Protein AF-A0A967JRT5-F1 (afdb_monomer)

Structure (mmCIF, N/CA/C/O backbone):
data_AF-A0A967JRT5-F1
#
_entry.id   AF-A0A967JRT5-F1
#
loop_
_atom_site.group_PDB
_atom_site.id
_atom_site.type_symbol
_atom_site.label_atom_id
_atom_site.label_alt_id
_atom_site.label_comp_id
_atom_site.label_asym_id
_atom_site.label_entity_id
_atom_site.label_seq_id
_atom_site.pdbx_PDB_ins_code
_atom_site.Cartn_x
_atom_site.Cartn_y
_atom_site.Cartn_z
_atom_site.occupancy
_atom_site.B_iso_or_equiv
_atom_site.auth_seq_id
_atom_site.auth_comp_id
_atom_site.auth_asym_id
_atom_site.auth_atom_id
_atom_site.pdbx_PDB_model_num
ATOM 1 N N . TYR A 1 1 ? -12.279 16.866 5.055 1.00 51.62 1 TYR A N 1
ATOM 2 C CA . TYR A 1 1 ? -11.064 16.838 5.890 1.00 51.62 1 TYR A CA 1
ATOM 3 C C . TYR A 1 1 ? -11.117 15.560 6.710 1.00 51.62 1 TYR A C 1
ATOM 5 O O . TYR A 1 1 ? -12.088 15.387 7.438 1.00 51.62 1 TYR A O 1
ATOM 13 N N . LEU A 1 2 ? -10.175 14.636 6.513 1.00 71.62 2 LEU A N 1
ATOM 14 C CA . LEU A 1 2 ? -10.116 13.374 7.256 1.00 71.62 2 LEU A CA 1
ATOM 15 C C . LEU A 1 2 ? -9.176 13.580 8.445 1.00 71.62 2 LEU A C 1
ATOM 17 O O . LEU A 1 2 ? -7.986 13.818 8.275 1.00 71.62 2 LEU A O 1
ATOM 21 N N . SER A 1 3 ? -9.741 13.604 9.650 1.00 79.12 3 SER A N 1
ATOM 22 C CA . SER A 1 3 ? -9.046 14.055 10.863 1.00 79.12 3 SER A CA 1
ATOM 23 C C . SER A 1 3 ? -8.045 13.047 11.436 1.00 79.12 3 SER A C 1
ATOM 25 O O . SER A 1 3 ? -7.387 13.367 12.420 1.00 79.12 3 SER A O 1
ATOM 27 N N . GLY A 1 4 ? -7.977 11.827 10.895 1.00 80.81 4 GLY A N 1
ATOM 28 C CA . GLY A 1 4 ? -7.099 10.756 11.376 1.00 80.81 4 GLY A CA 1
ATOM 29 C C . GLY A 1 4 ? -5.714 10.734 10.725 1.00 80.81 4 GLY A C 1
ATOM 30 O O . GLY A 1 4 ? -4.899 9.902 11.110 1.00 80.81 4 GLY A O 1
ATOM 31 N N . GLY A 1 5 ? -5.441 11.635 9.775 1.00 92.50 5 GLY A N 1
ATOM 32 C CA . GLY A 1 5 ? -4.180 11.664 9.033 1.00 92.50 5 GLY A CA 1
ATOM 33 C C . GLY A 1 5 ? -4.067 10.530 8.013 1.00 92.50 5 GLY A C 1
ATOM 34 O O . GLY A 1 5 ? -5.068 9.943 7.593 1.00 92.50 5 GLY A O 1
ATOM 35 N N . THR A 1 6 ? -2.839 10.249 7.592 1.00 95.69 6 THR A N 1
ATOM 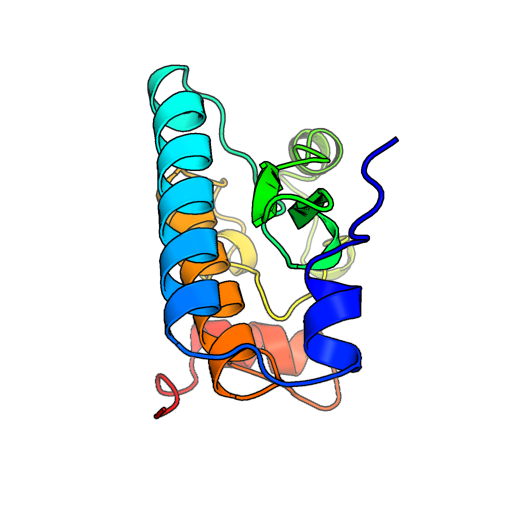36 C CA . THR A 1 6 ? -2.509 9.149 6.682 1.00 95.69 6 THR A CA 1
ATOM 37 C C . THR A 1 6 ? -2.121 7.887 7.454 1.00 95.69 6 THR A C 1
ATOM 39 O O . THR A 1 6 ? -1.751 7.933 8.630 1.00 95.69 6 THR A O 1
ATOM 42 N N . LEU A 1 7 ? -2.138 6.734 6.786 1.00 95.88 7 LEU A N 1
ATOM 43 C CA . LEU A 1 7 ? -1.565 5.511 7.343 1.00 95.88 7 LEU A CA 1
ATOM 44 C C . LEU A 1 7 ? -0.056 5.666 7.595 1.00 95.88 7 LEU A C 1
ATOM 46 O O . LEU A 1 7 ? 0.449 5.110 8.567 1.00 95.88 7 LEU A O 1
ATOM 50 N N . SER A 1 8 ? 0.639 6.467 6.779 1.00 94.88 8 SER A N 1
ATOM 51 C CA . SER A 1 8 ? 2.049 6.808 7.006 1.00 94.88 8 SER A CA 1
ATOM 52 C C . SER A 1 8 ? 2.247 7.497 8.358 1.00 94.88 8 SER A C 1
ATOM 54 O O . SER A 1 8 ? 3.162 7.142 9.096 1.00 94.88 8 SER A O 1
ATOM 56 N N . ASP A 1 9 ? 1.367 8.440 8.712 1.00 94.75 9 ASP A N 1
ATOM 57 C CA . ASP A 1 9 ? 1.419 9.138 10.002 1.00 94.75 9 ASP A CA 1
ATOM 58 C C . ASP A 1 9 ? 1.176 8.176 11.168 1.00 94.75 9 ASP A C 1
ATOM 60 O O . ASP A 1 9 ? 1.799 8.305 12.223 1.00 94.75 9 ASP A O 1
ATOM 64 N N . LEU A 1 10 ? 0.270 7.208 10.983 1.00 93.88 10 LEU A N 1
ATOM 65 C CA . LEU A 1 10 ? -0.032 6.196 11.990 1.00 93.88 10 LEU A CA 1
ATOM 66 C C . LEU A 1 10 ? 1.178 5.290 12.249 1.00 93.88 10 LEU A C 1
ATOM 68 O O . LEU A 1 10 ? 1.572 5.149 13.407 1.00 93.88 10 LEU A O 1
ATOM 72 N N . VAL A 1 11 ? 1.759 4.703 11.195 1.00 94.31 11 VAL A N 1
ATOM 73 C CA . VAL A 1 11 ? 2.889 3.761 11.299 1.00 94.31 11 VAL A CA 1
ATOM 74 C C . VAL A 1 11 ? 4.138 4.452 11.847 1.00 94.31 11 VAL A C 1
ATOM 76 O O . VAL A 1 11 ? 4.801 3.898 12.722 1.00 94.31 11 VAL A O 1
ATOM 79 N N . ALA A 1 12 ? 4.409 5.693 11.425 1.00 93.31 12 ALA A N 1
ATOM 80 C CA . ALA A 1 12 ? 5.538 6.477 11.928 1.00 93.31 12 ALA A CA 1
ATOM 81 C C . ALA A 1 12 ? 5.442 6.780 13.434 1.00 93.31 12 ALA A C 1
ATOM 83 O O . ALA A 1 12 ? 6.461 6.905 14.110 1.00 93.31 12 ALA A O 1
ATOM 84 N N . GLN A 1 13 ? 4.226 6.904 13.976 1.00 93.06 13 GLN A N 1
ATOM 85 C CA . GLN A 1 13 ? 4.018 7.112 15.411 1.00 93.06 13 GLN A CA 1
ATOM 86 C C . GLN A 1 13 ? 4.108 5.808 16.206 1.00 93.06 13 GLN A C 1
ATOM 88 O O . GLN A 1 13 ? 4.624 5.807 17.324 1.00 93.06 13 GLN A O 1
ATOM 93 N N . ARG A 1 14 ? 3.540 4.716 15.677 1.00 93.31 14 ARG A N 1
ATOM 94 C CA . ARG A 1 14 ? 3.534 3.397 16.321 1.00 93.31 14 ARG A CA 1
ATOM 95 C C . ARG A 1 14 ? 3.069 2.298 15.373 1.00 93.31 14 ARG A C 1
ATOM 97 O O . ARG A 1 14 ? 2.213 2.517 14.519 1.00 93.31 14 ARG A O 1
ATOM 104 N N . LEU A 1 15 ? 3.483 1.066 15.665 1.00 95.25 15 LEU A N 1
ATOM 105 C CA . LEU A 1 15 ? 2.877 -0.104 15.038 1.00 95.25 15 LEU A CA 1
ATOM 106 C C . LEU A 1 15 ? 1.396 -0.239 15.442 1.00 95.25 15 LEU A C 1
ATOM 108 O O . LEU A 1 15 ? 1.069 -0.214 16.639 1.00 95.25 15 LEU A O 1
ATOM 112 N N . PRO A 1 16 ? 0.475 -0.371 14.472 1.00 95.19 16 PRO A N 1
ATOM 113 C CA . PRO A 1 16 ? -0.929 -0.618 14.756 1.00 95.19 16 PRO A CA 1
ATOM 114 C C . PRO A 1 16 ? -1.140 -2.016 15.353 1.00 95.19 16 PRO A C 1
ATOM 116 O O . PRO A 1 16 ? -0.490 -2.990 14.991 1.00 95.19 16 PRO A O 1
ATOM 119 N N . GLY A 1 17 ? -2.117 -2.142 16.254 1.00 96.69 17 GLY A N 1
ATOM 120 C CA . GLY A 1 17 ? -2.541 -3.456 16.741 1.00 96.69 17 GLY A CA 1
ATOM 121 C C . GLY A 1 17 ? -3.239 -4.271 15.646 1.00 96.69 17 GLY A C 1
ATOM 122 O O . GLY A 1 17 ? -3.865 -3.706 14.748 1.00 96.69 17 GLY A O 1
ATOM 123 N N . MET A 1 18 ? -3.222 -5.601 15.772 1.00 96.94 18 MET A N 1
ATOM 124 C CA . MET A 1 18 ? -3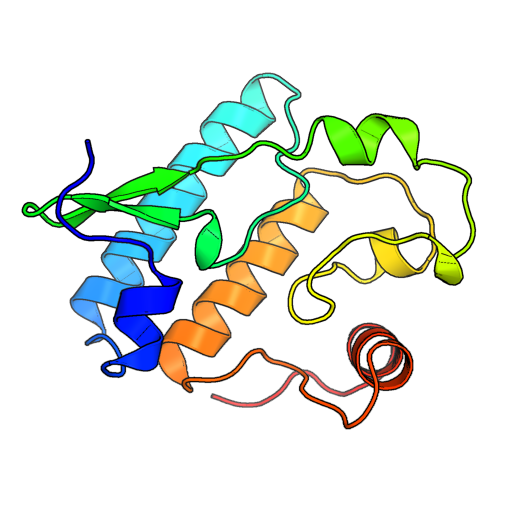.736 -6.532 14.753 1.00 96.94 18 MET A CA 1
ATOM 125 C C . MET A 1 18 ? -5.177 -6.240 14.298 1.00 96.94 18 MET A C 1
ATOM 127 O O . MET A 1 18 ? -5.494 -6.338 13.117 1.00 96.94 18 MET A O 1
ATOM 131 N N . LYS A 1 19 ? -6.057 -5.808 15.212 1.00 96.31 19 LYS A N 1
ATOM 132 C CA . LYS A 1 19 ? -7.431 -5.409 14.863 1.00 96.31 19 LYS A CA 1
ATOM 133 C C . LYS A 1 19 ? -7.460 -4.243 13.867 1.00 96.31 19 LYS A C 1
ATOM 135 O O . LYS A 1 19 ? -8.274 -4.245 12.950 1.00 96.31 19 LYS A O 1
ATOM 140 N N . THR A 1 20 ? -6.584 -3.258 14.052 1.00 95.50 20 THR A N 1
ATOM 141 C CA . THR A 1 20 ? -6.457 -2.114 13.144 1.00 95.50 20 THR A CA 1
ATOM 142 C C . THR A 1 20 ? -5.855 -2.548 11.815 1.00 95.50 20 THR A C 1
ATOM 144 O O . THR A 1 20 ? -6.383 -2.153 10.783 1.00 95.50 20 THR A O 1
ATOM 147 N N . VAL A 1 21 ? -4.825 -3.403 11.833 1.00 97.69 21 VAL A N 1
ATOM 148 C CA . VAL A 1 21 ? -4.218 -3.970 10.615 1.00 97.69 21 VAL A CA 1
ATOM 149 C C . VAL A 1 21 ? -5.271 -4.651 9.747 1.00 97.69 21 VAL A C 1
ATOM 151 O O . VAL A 1 21 ? -5.471 -4.260 8.600 1.00 97.69 21 VAL A O 1
ATOM 154 N N . VAL A 1 22 ? -6.013 -5.604 10.317 1.00 97.88 22 VAL A N 1
ATOM 155 C CA . VAL A 1 22 ? -7.064 -6.336 9.598 1.00 97.88 22 VAL A CA 1
ATOM 156 C C . VAL A 1 22 ? -8.141 -5.386 9.074 1.00 97.88 22 VAL A C 1
ATOM 158 O O . VAL A 1 22 ? -8.537 -5.496 7.917 1.00 97.88 22 VAL A O 1
ATOM 161 N N . ASN A 1 23 ? -8.597 -4.432 9.892 1.00 96.88 23 ASN A N 1
ATOM 162 C CA . ASN A 1 23 ? -9.620 -3.473 9.475 1.00 96.88 23 ASN A CA 1
ATOM 163 C C . ASN A 1 23 ? -9.164 -2.619 8.281 1.00 96.88 23 ASN A C 1
ATOM 165 O O . ASN A 1 23 ? -9.927 -2.427 7.337 1.00 96.88 23 ASN A O 1
ATOM 169 N N . VAL A 1 24 ? -7.922 -2.130 8.308 1.00 97.38 24 VAL A N 1
ATOM 170 C CA . VAL A 1 24 ? -7.377 -1.296 7.232 1.00 97.38 24 VAL A CA 1
ATOM 171 C C . VAL A 1 24 ? -7.220 -2.097 5.947 1.00 97.38 24 VAL A C 1
ATOM 173 O O . VAL A 1 24 ? -7.722 -1.674 4.909 1.00 97.38 24 VAL A O 1
ATOM 176 N N . VAL A 1 25 ? -6.592 -3.273 6.013 1.00 97.94 25 VAL A N 1
ATOM 177 C CA . VAL A 1 25 ? -6.369 -4.116 4.829 1.00 97.94 25 VAL A CA 1
ATOM 178 C C . VAL A 1 25 ? -7.685 -4.550 4.194 1.00 97.94 25 VAL A C 1
ATOM 180 O O . VAL A 1 25 ? -7.812 -4.485 2.976 1.00 97.94 25 VAL A O 1
ATOM 183 N N . MET A 1 26 ? -8.686 -4.932 4.993 1.00 98.38 26 MET A N 1
ATOM 184 C CA . MET A 1 26 ? -10.000 -5.323 4.472 1.00 98.38 26 MET A CA 1
ATOM 185 C C . MET A 1 26 ? -10.701 -4.173 3.741 1.00 98.38 26 MET A C 1
ATOM 187 O O . MET A 1 26 ? -11.260 -4.381 2.666 1.00 98.38 26 MET A O 1
ATOM 191 N N . GLN A 1 27 ? -10.659 -2.956 4.293 1.00 98.38 27 GLN A N 1
ATOM 192 C CA . GLN A 1 27 ? -11.257 -1.789 3.639 1.00 98.38 27 GLN A CA 1
ATOM 193 C C . GLN A 1 27 ? -10.498 -1.389 2.366 1.00 98.38 27 GLN A C 1
ATOM 195 O O . GLN A 1 27 ? -11.131 -1.073 1.360 1.00 98.38 27 GLN A O 1
ATOM 200 N N . LEU A 1 28 ? -9.161 -1.453 2.371 1.00 98.19 28 LEU A N 1
ATOM 201 C CA . LEU A 1 28 ? -8.351 -1.191 1.176 1.00 98.19 28 LEU A CA 1
ATOM 202 C C . LEU A 1 28 ? -8.591 -2.225 0.079 1.00 98.19 28 LEU A C 1
ATOM 204 O O . LEU A 1 28 ? -8.773 -1.845 -1.074 1.00 98.19 28 LEU A O 1
ATOM 208 N N . ALA A 1 29 ? -8.641 -3.510 0.432 1.00 98.31 29 ALA A N 1
ATOM 209 C CA . ALA A 1 29 ? -8.957 -4.578 -0.507 1.00 98.31 29 ALA A CA 1
ATOM 210 C C . ALA A 1 29 ? -10.336 -4.358 -1.144 1.00 98.31 29 ALA A C 1
ATOM 212 O O . ALA A 1 29 ? -10.451 -4.417 -2.362 1.00 98.31 29 ALA A O 1
ATOM 213 N N . GLY A 1 30 ? -11.355 -4.015 -0.346 1.00 98.31 30 GLY 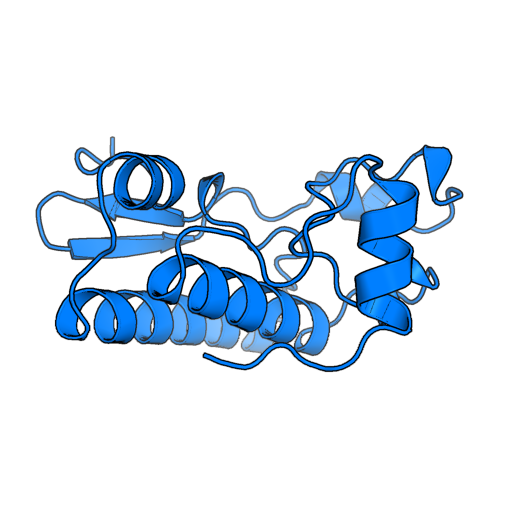A N 1
ATOM 214 C CA . GLY A 1 30 ? -12.688 -3.697 -0.865 1.00 98.31 30 GLY A CA 1
ATOM 215 C C . GLY A 1 30 ? -12.718 -2.459 -1.771 1.00 98.31 30 GLY A C 1
ATOM 216 O O . GLY A 1 30 ? -13.421 -2.451 -2.779 1.00 98.31 30 GLY A O 1
ATOM 217 N N . ALA A 1 31 ? -11.939 -1.419 -1.455 1.00 97.44 31 ALA A N 1
ATOM 218 C CA . ALA A 1 31 ? -11.829 -0.230 -2.300 1.00 97.44 31 ALA A CA 1
ATOM 219 C C . ALA A 1 31 ? -11.143 -0.530 -3.645 1.00 97.44 31 ALA A C 1
ATOM 221 O O . ALA A 1 31 ? -11.587 -0.038 -4.684 1.00 97.44 31 ALA A O 1
ATOM 222 N N . LEU A 1 32 ? -10.083 -1.345 -3.626 1.00 97.81 32 LEU A N 1
ATOM 223 C CA . LEU A 1 32 ? -9.381 -1.790 -4.830 1.00 97.81 32 LEU A CA 1
ATOM 224 C C . LEU A 1 32 ? -10.265 -2.687 -5.695 1.00 97.81 32 LEU A C 1
ATOM 226 O O . LEU A 1 32 ? -10.398 -2.414 -6.882 1.00 97.81 32 LEU A O 1
ATOM 230 N N . ASP A 1 33 ? -10.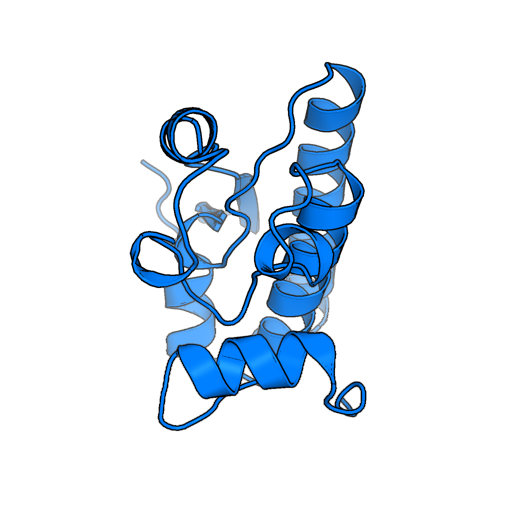930 -3.676 -5.098 1.00 98.06 33 ASP A N 1
ATOM 231 C CA . ASP A 1 33 ? -11.852 -4.580 -5.792 1.00 98.06 33 ASP A CA 1
ATOM 232 C C . ASP A 1 33 ? -12.955 -3.792 -6.518 1.00 98.06 33 ASP A C 1
ATOM 234 O O . ASP A 1 33 ? -13.140 -3.917 -7.730 1.00 98.06 33 ASP A O 1
ATOM 238 N N . HIS A 1 34 ? -13.582 -2.839 -5.820 1.00 97.12 34 HIS A N 1
ATOM 239 C CA . HIS A 1 34 ? -14.586 -1.952 -6.408 1.00 97.12 34 HIS A CA 1
ATOM 240 C C . HIS A 1 34 ? -14.065 -1.132 -7.604 1.00 97.12 34 HIS A C 1
ATOM 242 O O . HIS A 1 34 ? -14.804 -0.885 -8.565 1.00 97.12 34 HIS A O 1
ATOM 248 N N . ALA A 1 35 ? -12.810 -0.675 -7.555 1.00 95.69 35 ALA A N 1
ATOM 249 C CA . ALA A 1 35 ? -12.178 0.046 -8.657 1.00 95.69 35 ALA A CA 1
ATOM 250 C C . ALA A 1 35 ? -11.842 -0.894 -9.829 1.00 95.69 35 ALA A C 1
ATOM 252 O O . ALA A 1 35 ? -12.124 -0.568 -10.988 1.00 95.69 35 ALA A O 1
ATOM 253 N N . HIS A 1 36 ? -11.306 -2.080 -9.533 1.00 96.69 36 HIS A N 1
ATOM 254 C CA . HIS A 1 36 ? -10.925 -3.096 -10.514 1.00 96.69 36 HIS A CA 1
ATOM 255 C C . HIS A 1 36 ? -12.130 -3.614 -11.303 1.00 96.69 36 HIS A C 1
ATOM 257 O O . HIS A 1 36 ? -12.035 -3.728 -12.524 1.00 96.69 36 HIS A O 1
ATOM 263 N N . GLU A 1 37 ? -13.288 -3.804 -10.662 1.00 97.44 37 GLU A N 1
ATOM 264 C CA . GLU A 1 37 ? -14.563 -4.128 -11.330 1.00 97.44 37 GLU A CA 1
ATOM 265 C C . GLU A 1 37 ? -14.959 -3.112 -12.416 1.00 97.44 37 GLU A C 1
ATOM 267 O O . GLU A 1 37 ? -15.685 -3.435 -13.356 1.00 97.44 37 GLU A O 1
ATOM 272 N N . ARG A 1 38 ? -14.487 -1.865 -12.298 1.00 95.69 38 ARG A N 1
ATOM 273 C CA . ARG A 1 38 ? -14.745 -0.764 -13.242 1.00 95.69 38 ARG A CA 1
ATOM 274 C C . ARG A 1 38 ? -13.596 -0.549 -14.226 1.00 95.69 38 ARG A C 1
ATOM 276 O O . ARG A 1 38 ? -13.601 0.435 -14.962 1.00 95.69 38 ARG A O 1
ATOM 283 N N . GLY A 1 39 ? -12.611 -1.447 -14.242 1.00 92.38 39 GLY A N 1
ATOM 284 C CA . GLY A 1 39 ? -11.422 -1.349 -15.088 1.00 92.38 39 GLY A CA 1
ATOM 285 C C . GLY A 1 39 ? -10.434 -0.264 -14.650 1.00 92.38 39 GLY A C 1
ATOM 286 O O . GLY A 1 39 ? -9.583 0.142 -15.442 1.00 92.38 39 GLY A O 1
ATOM 287 N N . ILE A 1 40 ? -10.537 0.229 -13.412 1.00 93.06 40 ILE A N 1
ATOM 288 C CA . ILE A 1 40 ? -9.666 1.279 -12.876 1.00 93.06 40 ILE A CA 1
ATOM 289 C C . ILE A 1 40 ? -8.582 0.628 -12.019 1.00 93.06 40 ILE A C 1
ATOM 291 O O . ILE A 1 40 ? -8.881 0.064 -10.977 1.00 93.06 40 ILE A O 1
ATOM 295 N N . VAL A 1 41 ? -7.319 0.758 -12.429 1.00 92.62 41 VAL A N 1
ATOM 296 C CA . VAL A 1 41 ? -6.143 0.369 -11.628 1.00 92.62 41 VAL A CA 1
ATOM 297 C C . VAL A 1 41 ? -5.637 1.599 -10.873 1.00 92.62 41 VAL A C 1
ATOM 299 O O . VAL A 1 41 ? -5.473 2.657 -11.488 1.00 92.62 41 VAL A O 1
ATOM 302 N N . HIS A 1 42 ? -5.373 1.475 -9.572 1.00 93.62 42 HIS A N 1
ATOM 303 C CA . HIS A 1 42 ? -4.937 2.579 -8.715 1.00 93.62 42 HIS A CA 1
ATOM 304 C C . HIS A 1 42 ? -3.508 3.033 -9.030 1.00 93.62 42 HIS A C 1
ATOM 306 O O . HIS A 1 42 ? -3.248 4.231 -9.157 1.00 93.62 42 HIS A O 1
ATOM 312 N N . ARG A 1 43 ? -2.583 2.079 -9.202 1.00 91.75 43 ARG A N 1
ATOM 313 C CA . ARG A 1 43 ? -1.175 2.252 -9.611 1.00 91.75 43 ARG A CA 1
ATOM 314 C C . ARG A 1 43 ? -0.246 2.909 -8.601 1.00 91.75 43 ARG A C 1
ATOM 316 O O . ARG A 1 43 ? 0.956 2.892 -8.839 1.00 91.75 43 ARG A O 1
ATOM 323 N N . ASP A 1 44 ? -0.754 3.507 -7.525 1.00 90.69 44 ASP A N 1
ATOM 324 C CA . ASP A 1 44 ? 0.054 4.154 -6.475 1.00 90.69 44 ASP A CA 1
ATOM 325 C C . ASP A 1 44 ? -0.431 3.828 -5.057 1.00 90.69 44 ASP A C 1
ATOM 327 O O . ASP A 1 44 ? -0.642 4.713 -4.234 1.00 90.69 44 ASP A O 1
ATOM 331 N N . VAL A 1 45 ? -0.695 2.550 -4.778 1.00 95.19 45 VAL A N 1
ATOM 332 C CA . VAL A 1 45 ? -1.069 2.116 -3.423 1.00 95.19 45 VAL A CA 1
ATOM 333 C C . VAL A 1 45 ? 0.161 2.206 -2.512 1.00 95.19 45 VAL A C 1
ATOM 335 O O . VAL A 1 45 ? 1.169 1.554 -2.763 1.00 95.19 45 VAL A O 1
ATOM 338 N N . LYS A 1 46 ? 0.083 3.040 -1.472 1.00 94.88 46 LYS A N 1
ATOM 339 C CA . LYS A 1 46 ? 1.120 3.252 -0.446 1.00 94.88 46 LYS A CA 1
ATOM 340 C C . LYS A 1 46 ? 0.514 3.959 0.777 1.00 94.88 46 LYS A C 1
ATOM 342 O O . LYS A 1 46 ? -0.528 4.601 0.622 1.00 94.88 46 LYS A O 1
ATOM 347 N N . PRO A 1 47 ? 1.143 3.936 1.966 1.00 96.44 47 PRO A N 1
ATOM 348 C CA . PRO A 1 47 ? 0.535 4.460 3.193 1.00 96.44 47 PRO A CA 1
ATOM 349 C C . PRO A 1 47 ? 0.172 5.946 3.150 1.00 96.44 47 PRO A C 1
ATOM 351 O O . PRO A 1 47 ? -0.820 6.349 3.752 1.00 96.44 47 PRO A O 1
ATOM 354 N N . SER A 1 48 ? 0.935 6.775 2.431 1.00 94.12 48 SER A N 1
ATOM 355 C CA . SER A 1 48 ? 0.634 8.211 2.310 1.00 94.12 48 SER A CA 1
ATOM 356 C C . SER A 1 48 ? -0.665 8.488 1.546 1.00 94.12 48 SER A C 1
ATOM 358 O O . SER A 1 48 ? -1.263 9.541 1.732 1.00 94.12 48 SER A O 1
ATOM 360 N N . ASN A 1 49 ? -1.106 7.543 0.711 1.00 95.56 49 ASN A N 1
ATOM 361 C CA . ASN A 1 49 ? -2.332 7.640 -0.085 1.00 95.56 49 ASN A CA 1
ATOM 362 C C . ASN A 1 49 ? -3.526 6.968 0.619 1.00 95.56 49 ASN A C 1
ATOM 364 O O . ASN A 1 49 ? -4.636 6.937 0.091 1.00 95.56 49 ASN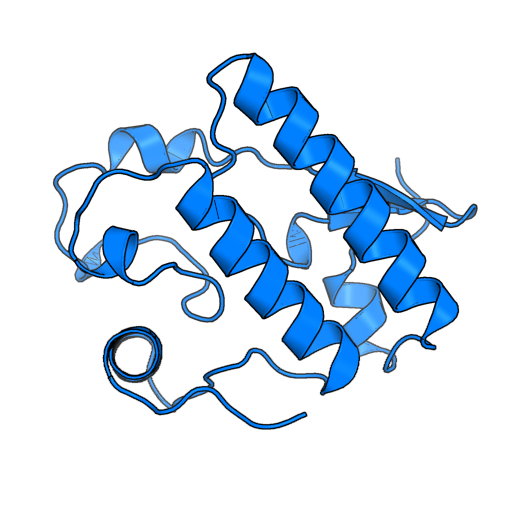 A O 1
ATOM 368 N N . VAL A 1 50 ? -3.311 6.422 1.819 1.00 96.44 50 VAL A N 1
ATOM 369 C CA . VAL A 1 50 ? -4.345 5.806 2.649 1.00 96.44 50 VAL A CA 1
ATOM 370 C C . VAL A 1 50 ? -4.722 6.784 3.750 1.00 96.44 50 VAL A C 1
ATOM 372 O O . VAL A 1 50 ? -3.932 7.048 4.652 1.00 96.44 50 VAL A O 1
ATOM 375 N N . LEU A 1 51 ? -5.934 7.323 3.685 1.00 96.44 51 LEU A N 1
ATOM 376 C CA . LEU A 1 51 ? -6.430 8.322 4.624 1.00 96.44 51 LEU A CA 1
ATOM 377 C C . LEU A 1 51 ? -7.341 7.681 5.668 1.00 96.44 51 LEU A C 1
ATOM 379 O O . LEU A 1 51 ? -8.166 6.823 5.349 1.00 96.44 51 LEU A O 1
ATOM 383 N N . LEU A 1 52 ? -7.217 8.140 6.910 1.00 95.06 52 LEU A N 1
ATOM 384 C CA . LEU A 1 52 ? -7.973 7.646 8.054 1.00 95.06 52 LEU A CA 1
ATOM 385 C C . LEU A 1 52 ? -8.871 8.753 8.612 1.00 95.06 52 LEU A C 1
ATOM 387 O O . LEU A 1 52 ? -8.469 9.914 8.720 1.00 95.06 52 LEU A O 1
ATOM 391 N N . ASP A 1 53 ? -10.088 8.403 9.023 1.00 93.19 53 ASP A N 1
ATOM 392 C CA . ASP A 1 53 ? -10.902 9.280 9.870 1.00 93.19 53 ASP A CA 1
ATOM 393 C C . ASP A 1 53 ? -10.833 8.892 11.355 1.00 93.19 53 ASP A C 1
ATOM 395 O O . ASP A 1 53 ? -10.266 7.871 11.744 1.00 93.19 53 ASP A O 1
ATOM 399 N N . SER A 1 54 ? -11.434 9.718 12.216 1.00 87.31 54 SER A N 1
ATOM 400 C CA . SER A 1 54 ? -11.476 9.482 13.667 1.00 87.31 54 SER A CA 1
ATOM 401 C C . SER A 1 54 ? -12.283 8.248 14.088 1.00 87.31 54 SER A C 1
ATOM 403 O O . SER A 1 54 ? -12.238 7.866 15.256 1.00 87.31 54 SER A O 1
ATOM 405 N N . LYS A 1 55 ? -13.022 7.623 13.166 1.00 87.50 55 LYS A N 1
ATOM 406 C CA . LYS A 1 55 ? -13.830 6.421 13.403 1.00 87.50 55 LYS A CA 1
ATOM 407 C C . LYS A 1 55 ? -13.146 5.150 12.893 1.00 87.50 55 LYS A C 1
ATOM 409 O O . LYS A 1 55 ? -13.696 4.067 13.070 1.00 87.50 55 LYS A O 1
ATOM 414 N N . GLY A 1 56 ? -11.953 5.265 12.305 1.00 84.94 56 GLY A N 1
ATOM 415 C CA . GLY A 1 56 ? -11.218 4.134 11.742 1.00 84.94 56 GLY A CA 1
ATOM 416 C C . GLY A 1 56 ? -11.740 3.678 10.378 1.00 84.94 56 GLY A C 1
ATOM 417 O O . GLY A 1 56 ? -11.504 2.526 10.002 1.00 84.94 56 GLY A O 1
ATOM 418 N N . ASN A 1 57 ? -12.448 4.549 9.650 1.00 93.94 57 ASN A N 1
ATOM 419 C CA . ASN A 1 57 ? -12.738 4.314 8.238 1.00 93.94 57 ASN A CA 1
ATOM 420 C C . ASN A 1 57 ? -11.514 4.666 7.393 1.00 93.94 57 ASN A C 1
ATOM 422 O O . ASN A 1 57 ? -10.764 5.591 7.724 1.00 93.94 57 ASN A O 1
ATOM 426 N N . VAL A 1 58 ? -11.349 3.932 6.299 1.00 96.38 58 VAL A N 1
ATOM 427 C CA . VAL A 1 58 ? -10.211 4.036 5.394 1.00 96.38 58 VAL A CA 1
ATOM 428 C C . VAL A 1 58 ? -10.665 4.524 4.031 1.00 96.38 58 VAL A C 1
ATOM 430 O O . VAL A 1 58 ? -11.639 4.027 3.470 1.00 96.38 58 VAL A O 1
ATOM 433 N N . TYR A 1 59 ? -9.924 5.482 3.487 1.00 95.62 59 TYR A N 1
ATOM 434 C CA . TYR A 1 59 ? -10.173 6.054 2.173 1.00 95.62 59 TYR A CA 1
ATOM 435 C C . TYR A 1 59 ? -8.889 5.980 1.356 1.00 95.62 59 TYR A C 1
ATOM 437 O O . TYR A 1 59 ? -7.847 6.473 1.787 1.00 95.62 59 TYR A O 1
ATOM 445 N N . LEU A 1 60 ? -8.967 5.364 0.179 1.00 94.94 60 LEU A N 1
ATOM 446 C CA . LEU A 1 60 ? -7.866 5.328 -0.775 1.00 94.94 60 LEU A CA 1
ATOM 447 C C . LEU A 1 60 ? -7.933 6.576 -1.666 1.00 94.94 60 LEU A C 1
ATOM 449 O O . LEU A 1 60 ? -8.958 6.833 -2.301 1.00 94.94 60 LEU A O 1
ATOM 453 N N . ALA A 1 61 ? -6.863 7.365 -1.665 1.00 92.19 61 ALA A N 1
ATOM 454 C CA . ALA A 1 61 ? -6.748 8.636 -2.372 1.00 92.19 61 ALA A CA 1
ATOM 455 C C . ALA A 1 61 ? -5.642 8.593 -3.437 1.00 92.19 61 ALA A C 1
ATOM 457 O O . ALA A 1 61 ? -4.835 7.672 -3.465 1.00 92.19 61 ALA A O 1
ATOM 458 N N . ASP A 1 62 ? -5.592 9.622 -4.288 1.00 87.19 62 ASP A N 1
ATOM 459 C CA . ASP A 1 62 ? -4.522 9.832 -5.271 1.00 87.19 62 ASP A CA 1
ATOM 460 C C . ASP A 1 62 ? -4.291 8.642 -6.210 1.00 87.19 62 ASP A C 1
ATOM 462 O O . ASP A 1 62 ? -3.180 8.127 -6.365 1.00 87.19 62 ASP A O 1
ATOM 466 N N . PHE A 1 63 ? -5.362 8.251 -6.909 1.00 84.19 63 PHE A N 1
ATOM 467 C CA . PHE A 1 63 ? -5.257 7.359 -8.061 1.00 84.19 63 PHE A CA 1
ATOM 468 C C . PHE A 1 63 ? -4.198 7.927 -9.002 1.00 84.19 63 PHE A C 1
ATOM 470 O O . PHE A 1 63 ? -4.278 9.094 -9.396 1.00 84.19 63 PHE A O 1
ATOM 477 N N . GLY A 1 64 ? -3.195 7.113 -9.334 1.00 72.38 64 GLY A N 1
ATOM 478 C CA . GLY A 1 64 ? -1.954 7.517 -9.990 1.00 72.38 64 GLY A CA 1
ATOM 479 C C . GLY A 1 64 ? -2.132 7.904 -11.458 1.00 72.38 64 GLY A C 1
ATOM 480 O O . GLY A 1 64 ? -1.455 7.356 -12.325 1.00 72.38 64 GLY A O 1
ATOM 481 N N . ILE A 1 65 ? -3.024 8.853 -11.756 1.00 65.69 65 ILE A N 1
ATOM 482 C CA . ILE A 1 65 ? -3.356 9.321 -13.105 1.00 65.69 65 ILE A CA 1
ATOM 483 C C . ILE A 1 65 ? -2.099 9.846 -13.811 1.00 65.69 65 ILE A C 1
ATOM 485 O O . ILE A 1 65 ? -1.927 9.621 -15.004 1.00 65.69 65 ILE A O 1
ATOM 489 N N . ALA A 1 66 ? -1.159 10.447 -13.077 1.00 57.47 66 ALA A N 1
ATOM 490 C CA . ALA A 1 66 ? 0.129 10.875 -13.624 1.00 57.47 66 ALA A CA 1
ATOM 491 C C . ALA A 1 66 ? 0.988 9.704 -14.156 1.00 57.47 66 ALA A C 1
ATOM 493 O O . ALA A 1 66 ? 1.705 9.867 -15.142 1.00 57.47 66 ALA A O 1
ATOM 494 N N . ARG A 1 67 ? 0.872 8.496 -13.579 1.00 58.22 67 ARG A N 1
ATOM 495 C CA . ARG A 1 67 ? 1.619 7.303 -14.025 1.00 58.22 67 ARG A CA 1
ATOM 496 C C . ARG A 1 67 ? 1.092 6.709 -15.332 1.00 58.22 67 ARG A C 1
ATOM 498 O O . ARG A 1 67 ? 1.815 5.961 -15.981 1.00 58.22 67 ARG A O 1
ATOM 505 N N . LEU A 1 68 ? -0.131 7.046 -15.762 1.00 53.62 68 LEU A N 1
ATOM 506 C CA . LEU A 1 68 ? -0.633 6.678 -17.098 1.00 53.62 68 LEU A CA 1
ATOM 507 C C . LEU A 1 68 ? 0.226 7.274 -18.222 1.00 53.62 68 LEU A C 1
ATOM 509 O O . LEU A 1 68 ? 0.349 6.651 -19.270 1.00 53.62 68 LEU A O 1
ATOM 513 N N . GLN A 1 69 ? 0.827 8.449 -18.005 1.00 47.62 69 GLN A N 1
ATOM 514 C CA . GLN A 1 69 ? 1.621 9.145 -19.022 1.00 47.62 69 GLN A CA 1
ATOM 515 C C . GLN A 1 69 ? 3.073 8.654 -19.116 1.00 47.62 69 GLN A C 1
ATOM 517 O O . GLN A 1 69 ? 3.735 8.924 -20.112 1.00 47.62 69 GLN A O 1
ATOM 522 N N . GLN A 1 70 ? 3.571 7.930 -18.107 1.00 50.69 70 GLN A N 1
ATOM 523 C CA . GLN A 1 70 ? 4.960 7.456 -18.053 1.00 50.69 70 GLN A CA 1
ATOM 524 C C . GLN A 1 70 ? 5.166 6.046 -18.629 1.00 50.69 70 GLN A C 1
ATOM 526 O O . GLN A 1 70 ? 6.296 5.560 -18.646 1.00 50.69 70 GLN A O 1
ATOM 531 N N . ALA A 1 71 ? 4.108 5.391 -19.125 1.00 47.03 71 ALA A N 1
ATOM 532 C CA . ALA A 1 71 ? 4.214 4.115 -19.831 1.00 47.03 71 ALA A CA 1
ATOM 533 C C . ALA A 1 71 ? 5.097 4.284 -21.086 1.00 47.03 71 ALA A C 1
ATOM 535 O O . ALA A 1 71 ? 4.634 4.766 -22.117 1.00 47.03 71 ALA A O 1
ATOM 536 N N . GLY A 1 72 ? 6.383 3.936 -20.969 1.00 46.88 72 GLY A N 1
ATOM 537 C CA . GLY A 1 72 ? 7.387 4.064 -22.032 1.00 4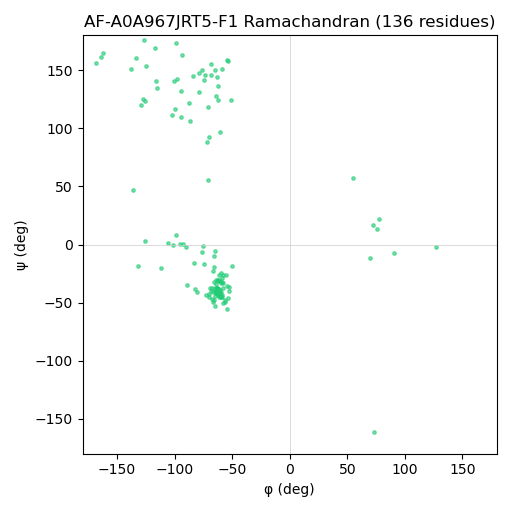6.88 72 GLY A CA 1
ATOM 538 C C . GLY A 1 72 ? 8.667 4.827 -21.663 1.00 46.88 72 GLY A C 1
ATOM 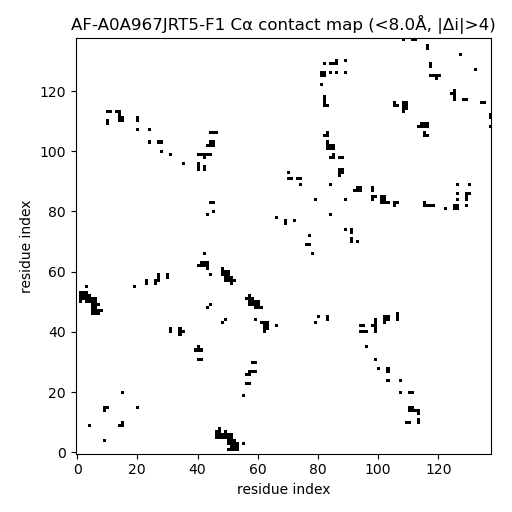539 O O . GLY A 1 72 ? 9.554 4.917 -22.507 1.00 46.88 72 GLY A O 1
ATOM 540 N N . GLN A 1 73 ? 8.797 5.366 -20.444 1.00 44.34 73 GLN A N 1
ATOM 541 C CA . GLN A 1 73 ? 10.057 5.957 -19.967 1.00 44.34 73 GLN A CA 1
ATOM 542 C C . GLN A 1 73 ? 10.845 4.957 -19.108 1.00 44.34 73 GLN A C 1
ATOM 544 O O . GLN A 1 73 ? 10.261 4.170 -18.364 1.00 44.34 73 GLN A O 1
ATOM 549 N N . SER A 1 74 ? 12.173 4.968 -19.255 1.00 45.91 74 SER A N 1
ATOM 550 C CA . SER A 1 74 ? 13.130 4.158 -18.493 1.00 45.91 74 SER A CA 1
ATOM 551 C C . SER A 1 74 ? 12.954 4.336 -16.977 1.00 45.91 74 SER A C 1
ATOM 553 O O . SER A 1 74 ? 12.433 5.351 -16.516 1.00 45.91 74 SER A O 1
ATOM 555 N N . ALA A 1 75 ? 13.427 3.358 -16.193 1.00 47.72 75 ALA A N 1
ATOM 556 C CA . ALA A 1 75 ? 13.377 3.345 -14.723 1.00 47.72 75 ALA A CA 1
ATOM 557 C C . ALA A 1 75 ? 13.911 4.630 -14.046 1.00 47.72 75 ALA A C 1
ATOM 559 O O . ALA A 1 75 ? 13.559 4.917 -12.907 1.00 47.72 75 ALA A O 1
ATOM 560 N N . GLU A 1 76 ? 14.693 5.437 -14.766 1.00 42.97 76 GLU A N 1
ATOM 561 C CA . GLU A 1 76 ? 15.200 6.755 -14.359 1.00 42.97 76 GLU A CA 1
ATOM 562 C C . GLU A 1 76 ? 14.096 7.822 -14.192 1.00 42.97 76 GLU A C 1
ATOM 564 O O . GLU A 1 76 ? 14.307 8.825 -13.515 1.00 42.97 76 GLU A O 1
ATOM 569 N N . GLY A 1 77 ? 12.913 7.617 -14.786 1.00 41.41 77 GLY A N 1
ATOM 570 C CA . GLY A 1 77 ? 11.761 8.523 -14.704 1.00 41.41 77 GLY A CA 1
ATOM 571 C C . GLY A 1 77 ? 10.627 8.041 -13.797 1.00 41.41 77 GLY A C 1
ATOM 572 O O . GLY A 1 77 ? 9.604 8.724 -13.710 1.00 41.41 77 GLY A O 1
ATOM 573 N N . LEU A 1 78 ? 10.771 6.881 -13.142 1.00 52.19 78 LEU A N 1
ATOM 574 C CA . LEU A 1 78 ? 9.720 6.269 -12.325 1.00 52.19 78 LEU A CA 1
ATOM 575 C C . LEU A 1 78 ? 9.525 7.072 -11.030 1.00 52.19 78 LEU A C 1
ATOM 577 O O . LEU A 1 78 ? 10.132 6.817 -9.993 1.00 52.19 78 LEU A O 1
ATOM 581 N N . VAL A 1 79 ? 8.652 8.078 -11.103 1.00 47.88 79 VAL A N 1
ATOM 582 C CA . VAL A 1 79 ? 8.212 8.870 -9.952 1.00 47.88 79 VAL A CA 1
ATOM 583 C C . VAL A 1 79 ? 7.334 7.973 -9.075 1.00 47.88 79 VAL A C 1
ATOM 585 O O . VAL A 1 79 ? 6.119 7.828 -9.263 1.00 47.88 79 VAL A O 1
ATOM 588 N N . GLY A 1 80 ? 7.964 7.321 -8.104 1.00 57.28 80 GLY A N 1
ATOM 589 C CA . GLY A 1 80 ? 7.292 6.485 -7.125 1.00 57.28 80 GLY A CA 1
ATOM 590 C C . GLY A 1 80 ? 8.133 6.213 -5.893 1.00 57.28 80 GLY A C 1
ATOM 591 O O . GLY A 1 80 ? 9.333 6.463 -5.865 1.00 57.28 80 GLY A O 1
ATOM 592 N N . THR A 1 81 ? 7.472 5.728 -4.847 1.00 73.50 81 THR A N 1
ATOM 593 C CA . THR A 1 81 ? 8.137 5.272 -3.628 1.00 73.50 81 THR A CA 1
ATOM 594 C C . THR A 1 81 ? 8.520 3.806 -3.859 1.00 73.50 81 THR A C 1
ATOM 596 O O . THR A 1 81 ? 7.619 2.967 -3.900 1.00 73.50 81 THR A O 1
ATOM 599 N N . PRO A 1 82 ? 9.810 3.478 -4.072 1.00 87.06 82 PRO A N 1
ATOM 600 C CA . PRO A 1 82 ? 10.235 2.186 -4.621 1.00 87.06 82 PRO A CA 1
ATOM 601 C C . PRO A 1 82 ? 9.778 0.977 -3.796 1.00 87.06 82 PRO A C 1
ATOM 603 O O . PRO A 1 82 ? 9.547 -0.074 -4.378 1.00 87.06 82 PRO A O 1
ATOM 606 N N . GLY A 1 83 ? 9.558 1.148 -2.487 1.00 92.31 83 GLY A N 1
ATOM 607 C CA . GLY A 1 83 ? 9.159 0.082 -1.558 1.00 92.31 83 GLY A CA 1
ATOM 608 C C . GLY A 1 83 ? 7.783 -0.564 -1.792 1.00 92.31 83 GLY A C 1
ATOM 609 O O . GLY A 1 83 ? 7.454 -1.523 -1.098 1.00 92.31 83 GLY A O 1
ATOM 610 N N . TYR A 1 84 ? 6.975 -0.066 -2.737 1.00 94.88 84 TYR A N 1
ATOM 611 C CA . TYR A 1 84 ? 5.630 -0.599 -3.027 1.00 94.88 84 TYR A CA 1
ATOM 612 C C . TYR A 1 84 ? 5.425 -0.980 -4.499 1.00 94.88 84 TYR A C 1
ATOM 614 O O . TYR A 1 84 ? 4.316 -1.341 -4.890 1.00 94.88 84 TYR A O 1
ATOM 622 N N . LEU A 1 85 ? 6.457 -0.870 -5.342 1.00 92.25 85 LEU A N 1
ATOM 623 C CA . LEU A 1 85 ? 6.318 -1.143 -6.771 1.00 92.25 85 LEU A CA 1
ATOM 624 C C . LEU A 1 85 ? 6.324 -2.644 -7.058 1.00 92.25 85 LEU A C 1
ATOM 626 O O . LEU A 1 85 ? 7.195 -3.380 -6.600 1.00 92.25 85 LEU A O 1
ATOM 630 N N . ALA A 1 86 ? 5.350 -3.081 -7.856 1.00 93.00 86 ALA A N 1
ATOM 631 C CA . ALA A 1 86 ? 5.234 -4.475 -8.256 1.00 93.00 86 ALA A CA 1
ATOM 632 C C . ALA A 1 86 ? 6.302 -4.857 -9.303 1.00 93.00 86 ALA A C 1
ATOM 634 O O . ALA A 1 86 ? 6.645 -4.020 -10.146 1.00 93.00 86 ALA A O 1
ATOM 635 N N . PRO A 1 87 ? 6.816 -6.103 -9.297 1.00 93.62 87 PRO A N 1
ATOM 636 C CA . PRO A 1 87 ? 7.879 -6.555 -10.198 1.00 93.62 87 PRO A CA 1
ATOM 637 C C . PRO A 1 87 ? 7.604 -6.299 -11.683 1.00 93.62 87 PRO A C 1
ATOM 639 O O . PRO A 1 87 ? 8.504 -5.902 -12.418 1.00 93.62 87 PRO A O 1
ATOM 642 N N . GLU A 1 88 ? 6.366 -6.498 -12.126 1.00 91.19 88 GLU A N 1
ATOM 643 C CA . GLU A 1 88 ? 5.933 -6.253 -13.500 1.00 91.19 88 GLU A CA 1
ATOM 644 C C . GLU A 1 88 ? 6.061 -4.766 -13.881 1.00 91.19 88 GLU A C 1
ATOM 646 O O . GLU A 1 88 ? 6.589 -4.445 -14.942 1.00 91.19 88 GLU A O 1
ATOM 651 N N . ILE A 1 89 ? 5.732 -3.840 -12.972 1.00 88.75 89 ILE A N 1
ATOM 652 C CA . ILE A 1 89 ? 5.897 -2.393 -13.197 1.00 88.75 89 ILE A CA 1
ATOM 653 C C . ILE A 1 89 ? 7.371 -2.035 -13.361 1.00 88.75 89 ILE A C 1
ATOM 655 O O . ILE A 1 89 ? 7.733 -1.247 -14.232 1.00 88.75 89 ILE A O 1
ATOM 659 N N . ILE A 1 90 ? 8.230 -2.628 -12.529 1.00 89.69 90 ILE A N 1
ATOM 660 C CA . ILE A 1 90 ? 9.679 -2.393 -12.554 1.00 89.69 90 ILE A CA 1
ATOM 661 C C . ILE A 1 90 ? 10.280 -2.886 -13.877 1.00 89.69 90 ILE A C 1
ATOM 663 O O . ILE A 1 90 ? 11.188 -2.260 -14.419 1.00 89.69 90 ILE A O 1
ATOM 667 N N . ARG A 1 91 ? 9.737 -3.973 -14.438 1.00 87.50 91 ARG A N 1
ATOM 668 C CA . ARG A 1 91 ? 10.104 -4.501 -15.763 1.00 87.50 91 ARG A CA 1
ATOM 669 C C . ARG A 1 91 ? 9.536 -3.683 -16.929 1.00 87.50 91 ARG A C 1
ATOM 671 O O . ARG A 1 91 ? 9.808 -4.011 -18.082 1.00 87.50 91 ARG A O 1
ATOM 678 N N . GLY A 1 92 ? 8.768 -2.628 -16.655 1.00 82.75 92 GLY A N 1
ATOM 679 C CA . GLY A 1 92 ? 8.095 -1.825 -17.675 1.00 82.75 92 GLY A CA 1
ATOM 680 C C . GLY A 1 92 ? 6.854 -2.501 -18.260 1.00 82.75 92 GLY A C 1
ATOM 681 O O . GLY A 1 92 ? 6.338 -2.060 -19.288 1.00 82.75 92 GLY A O 1
ATOM 682 N N . GLU A 1 93 ? 6.362 -3.561 -17.621 1.00 83.88 93 GLU A N 1
ATOM 683 C CA . GLU A 1 93 ? 5.076 -4.162 -17.944 1.00 83.88 93 GLU A CA 1
ATOM 684 C C . GLU A 1 93 ? 3.965 -3.236 -17.412 1.00 83.88 93 GLU A C 1
ATOM 686 O O . GLU A 1 93 ? 4.089 -2.589 -16.368 1.00 83.88 93 GLU A O 1
ATOM 691 N N . GLY A 1 94 ? 2.879 -3.095 -18.172 1.00 83.00 94 GLY A N 1
ATOM 692 C CA . GLY A 1 94 ? 1.792 -2.189 -17.805 1.00 83.00 94 GLY A CA 1
ATOM 693 C C . GLY A 1 94 ? 1.118 -2.594 -16.491 1.00 83.00 94 GLY A C 1
ATOM 694 O O . GLY A 1 94 ? 0.919 -3.776 -16.227 1.00 83.00 94 GLY A O 1
ATOM 695 N N . ALA A 1 95 ? 0.708 -1.607 -15.691 1.00 88.44 95 ALA A N 1
ATOM 696 C CA . ALA A 1 95 ? 0.028 -1.863 -14.424 1.00 88.44 95 ALA A CA 1
ATOM 697 C C . ALA A 1 95 ? -1.306 -2.594 -14.589 1.00 88.44 95 ALA A C 1
ATOM 699 O O . ALA A 1 95 ? -2.136 -2.212 -15.419 1.00 88.44 95 ALA A O 1
ATOM 700 N N . THR A 1 96 ? -1.533 -3.584 -13.728 1.00 92.31 96 THR A N 1
ATOM 701 C CA . THR A 1 96 ? -2.772 -4.367 -13.665 1.00 92.31 96 THR A CA 1
ATOM 702 C C . THR A 1 96 ? -3.351 -4.365 -12.251 1.00 92.31 96 THR A C 1
ATOM 704 O O . THR A 1 96 ? -2.735 -3.856 -11.315 1.00 92.31 96 THR A O 1
ATOM 707 N N . ALA A 1 97 ? -4.526 -4.976 -12.073 1.00 95.94 97 ALA A N 1
ATOM 708 C CA . ALA A 1 97 ? -5.096 -5.220 -10.748 1.00 95.94 97 ALA A CA 1
ATOM 709 C C . ALA A 1 97 ? -4.124 -5.975 -9.816 1.00 95.94 97 ALA A C 1
ATOM 711 O O . ALA A 1 97 ? -4.049 -5.670 -8.628 1.00 95.94 97 ALA A O 1
ATOM 712 N N . ALA A 1 98 ? -3.321 -6.902 -10.357 1.00 97.00 98 ALA A N 1
ATOM 713 C CA . ALA A 1 98 ? -2.321 -7.639 -9.583 1.00 97.00 98 ALA A CA 1
ATOM 714 C C . ALA A 1 98 ? -1.221 -6.722 -9.018 1.00 97.00 98 ALA A C 1
ATOM 716 O O . ALA A 1 98 ? -0.732 -6.960 -7.914 1.00 97.00 98 ALA A O 1
ATOM 717 N N . SER A 1 99 ? -0.901 -5.632 -9.719 1.00 94.81 99 SER A N 1
ATOM 718 C CA . SER A 1 99 ? 0.086 -4.649 -9.269 1.00 94.81 99 SER A CA 1
ATOM 719 C C . SER A 1 99 ? -0.394 -3.887 -8.030 1.00 94.81 99 SER A C 1
ATOM 721 O O . SER A 1 99 ? 0.388 -3.635 -7.116 1.00 94.81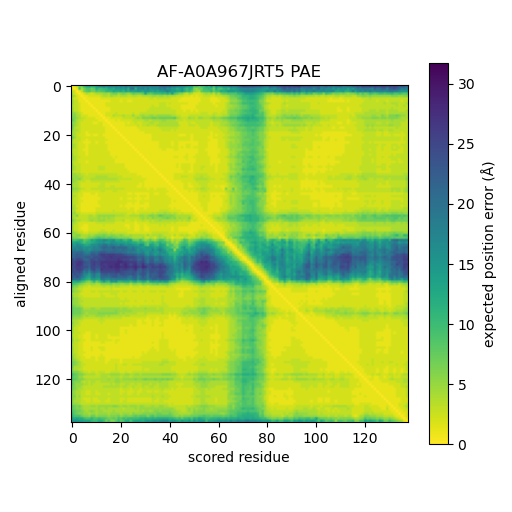 99 SER A O 1
ATOM 723 N N . ASP A 1 100 ? -1.692 -3.570 -7.955 1.00 96.62 100 ASP A N 1
ATOM 724 C CA . ASP A 1 100 ? -2.285 -2.959 -6.758 1.00 96.62 100 ASP A CA 1
ATOM 725 C C . ASP A 1 100 ? -2.336 -3.946 -5.583 1.00 96.62 100 ASP A C 1
ATOM 727 O O . ASP A 1 100 ? -2.094 -3.558 -4.440 1.00 96.62 100 ASP A O 1
ATOM 731 N N . VAL A 1 101 ? -2.611 -5.229 -5.852 1.00 98.12 101 VAL A N 1
ATOM 732 C CA . VAL A 1 101 ? -2.604 -6.290 -4.829 1.00 98.12 101 VAL A CA 1
ATOM 733 C C . VAL A 1 101 ? -1.203 -6.482 -4.247 1.00 98.12 101 VAL A C 1
ATOM 735 O O . VAL A 1 101 ? -1.057 -6.606 -3.031 1.00 98.12 101 VAL A O 1
ATOM 738 N N . TYR A 1 102 ? -0.167 -6.455 -5.089 1.00 97.44 102 TYR A N 1
ATOM 739 C CA . TYR A 1 102 ? 1.222 -6.496 -4.635 1.00 97.44 102 TYR A CA 1
ATOM 740 C C . TYR A 1 102 ? 1.532 -5.336 -3.683 1.00 97.44 102 TYR A C 1
ATOM 742 O O . TYR A 1 102 ? 2.036 -5.540 -2.577 1.00 97.44 102 TYR A O 1
ATOM 750 N N . ALA A 1 103 ? 1.182 -4.117 -4.093 1.00 96.88 103 ALA A N 1
ATOM 751 C CA . ALA A 1 103 ? 1.408 -2.917 -3.303 1.00 96.88 103 ALA A CA 1
ATOM 752 C C . ALA A 1 103 ? 0.616 -2.932 -1.979 1.00 96.88 103 ALA A C 1
ATOM 754 O O . ALA A 1 103 ? 1.152 -2.544 -0.941 1.00 96.88 103 ALA A O 1
ATOM 755 N N . LEU A 1 104 ? -0.614 -3.462 -1.968 1.00 98.19 104 LEU A N 1
ATOM 756 C CA . LEU A 1 104 ? -1.367 -3.715 -0.732 1.00 98.19 104 LEU A CA 1
ATOM 757 C C . LEU A 1 104 ? -0.638 -4.708 0.191 1.00 98.19 104 LEU A C 1
ATOM 759 O O . LEU A 1 104 ? -0.617 -4.508 1.404 1.00 98.19 104 LEU A O 1
ATOM 763 N N . GLY A 1 105 ? -0.012 -5.749 -0.364 1.00 97.94 105 GLY A N 1
ATOM 764 C CA . GLY A 1 105 ? 0.832 -6.680 0.390 1.00 97.94 105 GLY A CA 1
ATOM 765 C C . GLY A 1 105 ? 2.043 -5.996 1.032 1.00 97.94 105 GLY A C 1
ATOM 766 O O . GLY A 1 105 ? 2.338 -6.243 2.200 1.00 97.94 105 GLY A O 1
ATOM 767 N N . ALA A 1 106 ? 2.699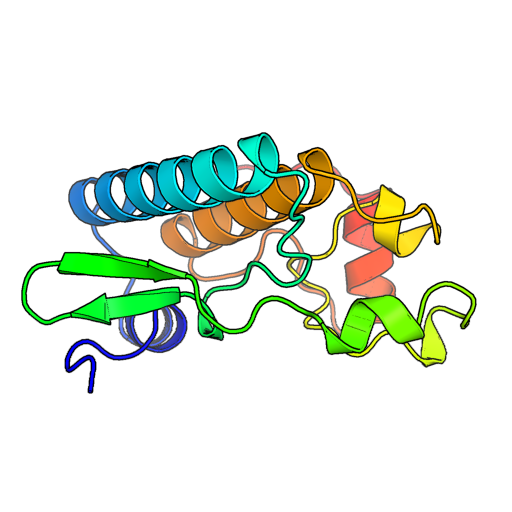 -5.085 0.308 1.00 97.69 106 ALA A N 1
ATOM 768 C CA . ALA A 1 106 ? 3.796 -4.278 0.843 1.00 97.69 106 ALA A CA 1
ATOM 769 C C . ALA A 1 106 ? 3.332 -3.337 1.973 1.00 97.69 106 ALA A C 1
ATOM 771 O O . ALA A 1 106 ? 3.999 -3.251 3.003 1.00 97.69 106 ALA A O 1
ATOM 772 N N . VAL A 1 107 ? 2.158 -2.706 1.831 1.00 97.69 107 VAL A N 1
ATOM 773 C CA . VAL A 1 107 ? 1.532 -1.903 2.899 1.00 97.69 107 VAL A CA 1
ATOM 774 C C . VAL A 1 107 ? 1.218 -2.762 4.126 1.00 97.69 107 VAL A C 1
ATOM 776 O O . VAL A 1 107 ? 1.507 -2.360 5.248 1.00 97.69 107 VAL A O 1
ATOM 779 N N . LEU A 1 108 ? 0.649 -3.958 3.940 1.00 98.06 108 LEU A N 1
ATOM 780 C CA . LEU A 1 108 ? 0.389 -4.888 5.042 1.00 98.06 108 LEU A CA 1
ATOM 781 C C . LEU A 1 108 ? 1.684 -5.269 5.767 1.00 98.06 108 LEU A C 1
ATOM 783 O O . LEU A 1 108 ? 1.716 -5.250 6.995 1.00 98.06 108 LEU A O 1
ATOM 787 N N . TYR A 1 109 ? 2.745 -5.586 5.024 1.00 97.81 109 TYR A N 1
ATOM 788 C CA . TYR A 1 109 ? 4.043 -5.904 5.611 1.00 97.81 109 TYR A CA 1
ATOM 789 C C . TYR A 1 109 ? 4.546 -4.759 6.499 1.00 97.81 109 TYR A C 1
ATOM 791 O O . TYR A 1 109 ? 4.858 -4.981 7.665 1.00 97.81 109 TYR A O 1
ATOM 799 N N . GLU A 1 110 ? 4.535 -3.528 5.995 1.00 97.25 110 GLU A N 1
ATOM 800 C CA . GLU A 1 110 ? 4.963 -2.353 6.758 1.00 97.25 110 GLU A CA 1
ATOM 801 C C . GLU A 1 110 ? 4.087 -2.089 7.984 1.00 97.25 110 GLU A C 1
ATOM 803 O O . GLU A 1 110 ? 4.592 -1.745 9.049 1.00 97.25 110 GLU A O 1
ATOM 808 N N . MET A 1 111 ? 2.775 -2.312 7.896 1.00 97.56 111 MET A N 1
ATOM 809 C CA . MET A 1 111 ? 1.904 -2.205 9.068 1.00 97.56 111 MET A CA 1
ATOM 810 C C . MET A 1 111 ? 2.267 -3.205 10.176 1.00 97.56 111 MET A C 1
ATOM 812 O O . MET A 1 111 ? 1.964 -2.946 11.342 1.00 97.56 111 MET A O 1
ATOM 816 N N . LEU A 1 112 ? 2.873 -4.345 9.831 1.00 97.25 112 LEU A N 1
ATOM 817 C CA . LEU A 1 112 ? 3.282 -5.379 10.783 1.00 97.25 112 LEU A CA 1
ATOM 818 C C . LEU A 1 112 ? 4.697 -5.160 11.325 1.00 97.25 112 LEU A C 1
ATOM 820 O O . LEU A 1 112 ? 4.950 -5.472 12.487 1.00 97.25 112 LEU A O 1
ATOM 824 N N . THR A 1 113 ? 5.607 -4.637 10.504 1.00 96.06 113 THR A N 1
ATOM 825 C CA . THR A 1 113 ? 7.047 -4.583 10.813 1.00 96.06 113 THR A CA 1
ATOM 826 C C . THR A 1 113 ? 7.574 -3.169 11.054 1.00 96.06 113 THR A C 1
ATOM 828 O O . THR A 1 113 ? 8.606 -3.005 11.698 1.00 96.06 113 THR A O 1
ATOM 831 N N . GLY A 1 114 ? 6.857 -2.148 10.583 1.00 95.31 114 GLY A N 1
ATOM 832 C CA . GLY A 1 114 ? 7.235 -0.735 10.647 1.00 95.31 114 GLY A CA 1
ATOM 833 C C . GLY A 1 114 ? 8.027 -0.239 9.442 1.00 95.31 114 GLY A C 1
ATOM 834 O O . GLY A 1 114 ? 8.259 0.962 9.343 1.00 95.31 114 GLY A O 1
ATOM 835 N N . GLU A 1 115 ? 8.422 -1.130 8.530 1.00 94.44 115 GLU A N 1
ATOM 836 C CA . GLU A 1 115 ? 9.175 -0.789 7.321 1.00 94.44 115 GLU A CA 1
ATOM 837 C C . GLU A 1 115 ? 8.650 -1.569 6.102 1.00 94.44 115 GLU A C 1
ATOM 839 O O . GLU A 1 115 ? 8.165 -2.690 6.256 1.00 94.44 115 GLU A O 1
ATOM 844 N N . PRO A 1 116 ? 8.755 -1.029 4.873 1.00 95.31 116 PRO A N 1
ATOM 845 C CA . PRO A 1 116 ? 8.432 -1.765 3.648 1.00 95.31 116 PRO A CA 1
ATOM 846 C C . PRO A 1 116 ? 9.205 -3.094 3.526 1.00 95.31 116 PRO A C 1
ATOM 848 O O . PRO A 1 116 ? 10.278 -3.241 4.114 1.00 95.31 116 PRO A O 1
ATOM 851 N N . PRO A 1 117 ? 8.726 -4.061 2.715 1.00 96.38 117 PRO A N 1
ATOM 852 C CA . PRO A 1 117 ? 9.340 -5.393 2.610 1.00 96.38 117 PRO A CA 1
ATOM 853 C C . PRO A 1 117 ? 10.804 -5.355 2.173 1.00 96.38 117 PRO A C 1
ATOM 855 O O . PRO A 1 117 ? 11.610 -6.185 2.596 1.00 96.38 117 PRO A O 1
ATOM 858 N N . TYR A 1 118 ? 11.165 -4.372 1.351 1.00 95.44 118 TYR A N 1
ATOM 859 C CA . TYR A 1 118 ? 12.529 -4.174 0.903 1.00 95.44 118 TYR A CA 1
ATOM 860 C C . TYR A 1 118 ? 12.938 -2.723 1.130 1.00 95.44 118 TYR A C 1
ATOM 862 O O . TYR A 1 118 ? 12.349 -1.799 0.575 1.00 95.44 118 TYR A O 1
ATOM 870 N N . VAL A 1 119 ? 13.989 -2.540 1.928 1.00 89.81 119 VAL A N 1
ATOM 871 C CA . VAL A 1 119 ? 14.664 -1.257 2.122 1.00 89.81 119 VAL A CA 1
ATOM 872 C C . VAL A 1 119 ? 16.147 -1.455 1.819 1.00 89.81 119 VAL A C 1
ATOM 874 O O . VAL A 1 119 ? 16.814 -2.342 2.371 1.00 89.81 119 VAL A O 1
ATOM 877 N N . ARG A 1 120 ? 16.667 -0.661 0.879 1.00 93.19 120 ARG A N 1
ATOM 878 C CA . ARG A 1 120 ? 18.079 -0.657 0.474 1.00 93.19 120 ARG A CA 1
ATOM 879 C C . ARG A 1 120 ? 18.616 0.776 0.398 1.00 93.19 120 ARG A C 1
ATOM 881 O O . ARG A 1 120 ? 17.825 1.707 0.286 1.00 93.19 120 ARG A O 1
ATOM 888 N N . PRO A 1 121 ? 19.952 0.968 0.436 1.00 91.25 121 PRO A N 1
ATOM 889 C CA . PRO A 1 121 ? 20.555 2.304 0.437 1.00 91.25 121 PRO A CA 1
ATOM 890 C C . PRO A 1 121 ? 20.218 3.167 -0.783 1.00 91.25 121 PRO A C 1
ATOM 892 O O . PRO A 1 121 ? 20.290 4.389 -0.686 1.00 91.25 121 PRO A O 1
ATOM 895 N N . THR A 1 122 ? 19.870 2.553 -1.920 1.00 90.50 122 THR A N 1
ATOM 896 C CA . THR A 1 122 ? 19.449 3.278 -3.125 1.00 90.50 122 THR A CA 1
ATOM 897 C C . THR A 1 122 ? 18.079 2.801 -3.617 1.00 90.50 122 THR A C 1
ATOM 899 O O . THR A 1 122 ? 17.698 1.645 -3.371 1.00 90.50 122 THR A O 1
ATOM 902 N N . PRO A 1 123 ? 17.322 3.667 -4.319 1.00 89.25 123 PRO A N 1
ATOM 903 C CA . PRO A 1 123 ? 16.079 3.277 -4.975 1.00 89.25 123 PRO A CA 1
ATOM 904 C C . PRO A 1 123 ? 16.266 2.081 -5.909 1.00 89.25 123 PRO A C 1
ATOM 906 O O . PRO A 1 123 ? 15.512 1.122 -5.814 1.00 89.25 123 PRO A O 1
ATOM 909 N N . GLU A 1 124 ? 17.310 2.079 -6.736 1.00 90.19 124 GLU A N 1
ATOM 910 C CA . GLU A 1 124 ? 17.590 1.024 -7.717 1.00 90.19 124 GLU A CA 1
ATOM 911 C C . GLU A 1 124 ? 17.819 -0.324 -7.032 1.00 90.19 124 GLU A C 1
ATOM 913 O O . GLU A 1 124 ? 17.242 -1.327 -7.441 1.00 90.19 124 GLU A O 1
ATOM 918 N N . ALA A 1 125 ? 18.584 -0.342 -5.935 1.00 92.56 125 ALA A N 1
ATOM 919 C CA . ALA A 1 125 ? 18.800 -1.552 -5.148 1.00 92.56 125 ALA A CA 1
ATOM 920 C C . ALA A 1 125 ? 17.504 -2.045 -4.481 1.00 92.56 125 ALA A C 1
ATOM 922 O O . ALA A 1 125 ? 17.311 -3.248 -4.302 1.00 92.56 125 ALA A O 1
ATOM 923 N N . THR A 1 126 ? 16.604 -1.129 -4.112 1.00 93.56 126 THR A N 1
ATOM 924 C CA . THR A 1 126 ? 15.280 -1.486 -3.583 1.00 93.56 126 THR A CA 1
ATOM 925 C C . THR A 1 126 ? 14.430 -2.131 -4.676 1.00 93.56 126 THR A C 1
ATOM 927 O O . THR A 1 126 ? 13.873 -3.204 -4.458 1.00 93.56 126 THR A O 1
ATOM 930 N N . LEU A 1 127 ? 14.392 -1.542 -5.875 1.00 92.56 127 LEU A N 1
ATOM 931 C CA . LEU A 1 127 ? 13.691 -2.106 -7.033 1.00 92.56 127 LEU A CA 1
ATOM 932 C C . LEU A 1 127 ? 14.250 -3.482 -7.422 1.00 92.56 127 LEU A C 1
ATOM 934 O O . LEU A 1 127 ? 13.490 -4.413 -7.672 1.00 92.56 127 LEU A O 1
ATOM 938 N N . GLU A 1 128 ? 15.573 -3.646 -7.418 1.00 94.00 128 GLU A N 1
ATOM 939 C CA . GLU A 1 128 ? 16.219 -4.935 -7.671 1.00 94.00 128 GLU A CA 1
ATOM 940 C C . GLU A 1 128 ? 15.827 -5.988 -6.622 1.00 94.00 128 GLU A C 1
ATOM 942 O O . GLU A 1 128 ? 15.592 -7.150 -6.963 1.00 94.00 128 GLU A O 1
ATOM 947 N N . ALA A 1 129 ? 15.689 -5.592 -5.353 1.00 95.94 129 ALA A N 1
ATOM 948 C CA . ALA A 1 129 ? 15.219 -6.489 -4.304 1.00 95.94 129 ALA A CA 1
ATOM 949 C C . ALA A 1 129 ? 13.772 -6.950 -4.548 1.00 95.94 129 ALA A C 1
ATOM 951 O O . ALA A 1 129 ? 13.502 -8.141 -4.419 1.00 95.94 129 ALA A O 1
ATOM 952 N N . HIS A 1 130 ? 12.877 -6.067 -4.999 1.00 95.19 130 HIS A N 1
ATOM 953 C CA . HIS A 1 130 ? 11.521 -6.460 -5.404 1.00 95.19 130 HIS A CA 1
ATOM 954 C C . HIS A 1 130 ? 11.513 -7.500 -6.542 1.00 95.19 130 HIS A C 1
ATOM 956 O O . HIS A 1 130 ? 10.593 -8.314 -6.619 1.00 95.19 130 HIS A O 1
ATOM 962 N N . LEU A 1 131 ? 12.527 -7.505 -7.416 1.00 95.00 131 LEU A N 1
ATOM 963 C CA . LEU A 1 131 ? 12.638 -8.462 -8.520 1.00 95.00 131 LEU A CA 1
ATOM 964 C C . LEU A 1 131 ? 13.231 -9.815 -8.107 1.00 95.00 131 LEU A C 1
ATOM 966 O O . LEU A 1 131 ? 12.811 -10.838 -8.649 1.00 95.00 131 LEU A O 1
ATOM 970 N N . ASN A 1 132 ? 14.224 -9.811 -7.210 1.00 96.38 132 ASN A N 1
ATOM 971 C CA . ASN A 1 132 ? 15.147 -10.940 -7.043 1.00 96.38 132 ASN A CA 1
ATOM 972 C C . ASN A 1 132 ? 15.358 -11.398 -5.591 1.00 96.38 132 ASN A C 1
ATOM 974 O O . ASN A 1 132 ? 15.870 -12.498 -5.372 1.00 96.38 132 ASN A O 1
ATOM 978 N N . ALA A 1 133 ? 15.031 -10.574 -4.593 1.00 95.75 133 ALA A N 1
ATOM 979 C CA . ALA A 1 133 ? 15.248 -10.939 -3.198 1.00 95.75 133 ALA A CA 1
ATOM 980 C C . ALA A 1 133 ? 14.184 -11.943 -2.719 1.00 95.75 133 ALA A C 1
ATOM 982 O O . ALA A 1 133 ? 13.043 -11.917 -3.186 1.00 95.75 133 ALA A O 1
ATOM 983 N N . PRO A 1 134 ? 14.521 -12.825 -1.761 1.00 93.81 134 PRO A N 1
ATOM 984 C CA . PRO A 1 134 ? 13.528 -13.698 -1.148 1.00 93.81 134 PRO A CA 1
ATOM 985 C C . PRO A 1 134 ? 12.418 -12.876 -0.482 1.00 93.81 134 PRO A C 1
ATOM 987 O O . PRO A 1 134 ? 12.651 -11.759 -0.016 1.00 93.81 134 PRO A O 1
ATOM 990 N N . VAL A 1 135 ? 11.212 -13.442 -0.412 1.00 90.75 135 VAL A N 1
ATOM 991 C CA . VAL A 1 135 ? 10.107 -12.839 0.345 1.00 90.75 135 VAL A CA 1
ATOM 992 C C . VAL A 1 135 ? 10.511 -12.770 1.828 1.00 90.75 135 VAL A C 1
ATOM 994 O O . VAL A 1 135 ? 10.883 -13.808 2.384 1.00 90.75 135 VAL A O 1
ATOM 997 N N . PRO A 1 136 ? 10.483 -11.587 2.471 1.00 89.75 136 PRO A N 1
ATOM 998 C CA . PRO A 1 136 ? 10.851 -11.450 3.876 1.00 89.75 136 PRO A CA 1
ATOM 999 C C . PRO A 1 136 ? 9.877 -12.194 4.802 1.00 89.75 136 PRO A C 1
ATOM 1001 O O . PRO A 1 136 ? 8.690 -12.322 4.502 1.00 89.75 136 PRO A O 1
ATOM 1004 N N . SER A 1 137 ? 10.371 -12.668 5.946 1.00 86.69 137 SER A N 1
ATOM 1005 C CA . SER A 1 137 ? 9.543 -13.263 7.003 1.00 86.69 137 SER A CA 1
ATOM 1006 C C . SER A 1 137 ? 8.959 -12.190 7.926 1.00 86.69 137 SER A C 1
ATOM 1008 O O . SER A 1 137 ? 9.657 -11.225 8.237 1.00 86.69 137 SER A O 1
ATOM 1010 N N . VAL A 1 138 ? 7.731 -12.406 8.407 1.00 77.62 138 VAL A N 1
ATOM 1011 C CA . VAL A 1 138 ? 7.052 -11.596 9.440 1.00 77.62 138 VAL A CA 1
ATOM 1012 C C . VAL A 1 138 ? 7.011 -12.302 10.788 1.00 77.62 138 VAL A C 1
ATOM 1014 O O . VAL A 1 138 ? 6.980 -13.555 10.790 1.00 77.62 138 VAL A O 1
#

Secondary structure (DSSP, 8-state):
--TT-BHHHHHHH-PPPHHHHHHHHHHHHHHHHHHHTTT------SGGGEEE-TT--EEE----GGGGGGTTS-GGG--S-GGG--HHHHTTPPP-HHHHHHHHHHHHHHHHHSS-S---SSHHHHHHHHHHSPPPP-

Solvent-accessible surface area (backbone atoms only — not comparable to full-atom values): 8016 Å² total; per-residue (Å²): 138,61,82,45,44,28,44,43,61,47,44,76,75,40,73,60,55,68,72,54,50,55,52,48,52,54,46,50,50,52,54,48,50,63,32,44,79,71,75,43,65,47,79,48,50,47,41,77,32,30,36,24,33,88,85,74,51,69,43,85,45,72,63,35,66,74,59,68,77,49,77,88,60,60,81,92,67,64,88,68,69,49,51,33,58,28,50,54,52,77,73,69,41,80,85,44,64,66,38,38,52,44,7,49,50,24,45,52,42,19,48,76,71,67,46,46,71,43,84,50,100,42,64,66,56,19,44,49,35,59,66,69,50,78,85,75,87,133

Radius of gyration: 14.66 Å; Cα contacts (8 Å, |Δi|>4): 197; chains: 1; bounding box: 35×30×39 Å

Sequence (138 aa):
YLSGGTLSDLVAQRLPGMKTVVNVVMQLAGALDHAHERGIVHRDVKPSNVLLDSKGNVYLADFGIARLQQAGQSAEGLVGTPGYLAPEIIRGEGATAASDVYALGAVLYEMLTGEPPYVRPTPEATLEAHLNAPVPSV

pLDDT: mean 87.88, std 15.05, range [41.41, 98.38]

Foldseek 3Di:
DAPQAWQLVVLVVHQDDPVLLVLQLVLLVVVLVVCVVVVQHQQADDRNQWTAHPVSHIDGHCRPPVVVVCLPDQPVPPPHDLLQAALCVNVSHDDHSVRNVSSSVQRSVCSHVVHGQFDDPDSVVSSVCNNDNDRDDD

Mean predicted aligned error: 5.21 Å

Nearest PDB structures (foldseek):
  3iw4-assembly2_B  TM=8.440E-01  e=9.440E-09  Homo sapiens
  6vzk-assembly1_A  TM=8.309E-01  e=1.287E-08  Homo sapiens
  2w96-assembly1_B  TM=8.373E-01  e=2.377E-07  Homo sapiens
  3g33-assembly1_C  TM=8.184E-01  e=1.973E-07  Homo sapiens
  2euf-assembly1_B  TM=8.108E-01  e=5.004E-07  Homo sapiens